Protein AF-A0A157Q2H1-F1 (afdb_monomer_lite)

Foldseek 3Di:
DPPAWFADPVQQKIWGWDQDPVRDTDIAIEHNVLLCQLPVFDDDGVRSVVSCVVCVVQLRVLLVVCVVVVHGSYHYNVSRHPPPDPDPPPPPPPDDDDDDDDDD

Sequence (104 aa):
MDKHVHYDSRQDLVVFSLAGETSEWVEAAVTGQALARAYGCEAGEAARLKAFADHEQQIRNRAEQLLDEGLEPLVKEEDLAPRNLPGAKKEVLRGIGEDDAGAI

Radius of gyration: 20.24 Å; chains: 1; bounding box: 25×72×39 Å

InterPro domains:
  IPR009962 Protein of unknown function DUF1488 [PF07369] (5-70)
  IPR036692 Shew3726-like superfamily [SSF160272] (3-70)

Structure (mmCIF, N/CA/C/O backbone):
data_AF-A0A157Q2H1-F1
#
_entry.id   AF-A0A157Q2H1-F1
#
loop_
_atom_site.group_PDB
_atom_site.id
_atom_site.type_symbol
_atom_site.label_atom_id
_atom_site.label_alt_id
_atom_site.label_comp_id
_atom_site.label_asym_id
_atom_site.label_entity_id
_atom_site.label_seq_id
_atom_site.pdbx_PDB_ins_code
_atom_site.Cartn_x
_atom_site.Cartn_y
_atom_site.Cartn_z
_atom_site.occupancy
_atom_site.B_iso_or_equiv
_atom_site.auth_seq_id
_atom_site.auth_comp_id
_atom_site.auth_asym_id
_atom_site.auth_atom_id
_atom_site.pdbx_PDB_model_num
ATOM 1 N N . MET A 1 1 ? 12.333 -11.334 7.266 1.00 46.88 1 MET A N 1
ATOM 2 C CA . MET A 1 1 ? 11.169 -11.183 6.375 1.00 46.88 1 MET A CA 1
ATOM 3 C C . MET A 1 1 ? 9.957 -11.105 7.273 1.00 46.88 1 MET A C 1
ATOM 5 O O . MET A 1 1 ? 9.643 -12.094 7.929 1.00 46.88 1 MET A O 1
ATOM 9 N N . ASP A 1 2 ? 9.392 -9.907 7.395 1.00 52.22 2 ASP A N 1
ATOM 10 C CA . ASP A 1 2 ? 8.129 -9.668 8.090 1.00 52.22 2 ASP A CA 1
ATOM 11 C C . ASP A 1 2 ? 7.068 -10.605 7.512 1.00 52.22 2 ASP A C 1
ATOM 13 O O . ASP A 1 2 ? 6.869 -10.647 6.301 1.00 52.22 2 ASP A O 1
ATOM 17 N N . LYS A 1 3 ? 6.409 -11.397 8.360 1.00 61.25 3 LYS A N 1
ATOM 18 C CA . LYS A 1 3 ? 5.421 -12.409 7.934 1.00 61.25 3 LYS A CA 1
ATOM 19 C C . LYS A 1 3 ? 4.088 -11.800 7.473 1.00 61.25 3 LYS A C 1
ATOM 21 O O . LYS A 1 3 ? 3.106 -12.517 7.330 1.00 61.25 3 LYS A O 1
ATOM 26 N N . HIS A 1 4 ? 4.066 -10.489 7.268 1.00 79.56 4 HIS A N 1
ATOM 27 C CA . HIS A 1 4 ? 2.865 -9.675 7.158 1.00 79.56 4 HIS A CA 1
ATOM 28 C C . HIS A 1 4 ? 2.840 -8.823 5.894 1.00 79.56 4 HIS A C 1
ATOM 30 O O . HIS A 1 4 ? 1.978 -7.967 5.799 1.00 79.56 4 HIS A O 1
ATOM 36 N N . VAL A 1 5 ? 3.767 -9.025 4.948 1.00 89.75 5 VAL A N 1
ATOM 37 C CA . VAL A 1 5 ? 3.778 -8.331 3.651 1.00 89.75 5 VAL A CA 1
ATOM 38 C C . VAL A 1 5 ? 3.902 -9.360 2.534 1.00 89.75 5 VAL A C 1
ATOM 40 O O . VAL A 1 5 ? 4.819 -10.182 2.552 1.00 89.75 5 VAL A O 1
ATOM 43 N N . HIS A 1 6 ? 2.997 -9.322 1.561 1.00 91.88 6 HIS A N 1
ATOM 44 C CA . HIS A 1 6 ? 3.052 -10.179 0.380 1.00 91.88 6 HIS A CA 1
ATOM 45 C C . HIS A 1 6 ? 2.530 -9.455 -0.861 1.00 91.88 6 HIS A C 1
ATOM 47 O O . HIS A 1 6 ? 1.825 -8.456 -0.768 1.00 91.88 6 HIS A O 1
ATOM 53 N N . TYR A 1 7 ? 2.895 -9.956 -2.037 1.00 91.50 7 TYR A N 1
ATOM 54 C CA . TYR A 1 7 ? 2.417 -9.427 -3.307 1.00 91.50 7 TYR A CA 1
ATOM 55 C C . TYR A 1 7 ? 1.327 -10.340 -3.878 1.00 91.50 7 TYR A C 1
ATOM 57 O O . TYR A 1 7 ? 1.547 -11.534 -4.086 1.00 91.50 7 TYR A O 1
ATOM 65 N N . ASP A 1 8 ? 0.151 -9.779 -4.143 1.00 92.62 8 ASP A N 1
ATOM 66 C CA . ASP A 1 8 ? -0.911 -10.431 -4.896 1.00 92.62 8 ASP A CA 1
ATOM 67 C C . ASP A 1 8 ? -0.728 -10.131 -6.389 1.00 92.62 8 ASP A C 1
ATOM 69 O O . ASP A 1 8 ? -1.038 -9.052 -6.896 1.00 92.62 8 ASP A O 1
ATOM 73 N N . SER A 1 9 ? -0.209 -11.121 -7.113 1.00 89.75 9 SER A N 1
ATOM 74 C CA . SER A 1 9 ? 0.046 -11.017 -8.554 1.00 89.75 9 SER A CA 1
ATOM 75 C C . SER A 1 9 ? -1.215 -11.009 -9.417 1.00 89.75 9 SER A C 1
ATOM 77 O O . SER A 1 9 ? -1.135 -10.655 -10.592 1.00 89.75 9 SER A O 1
ATOM 79 N N . ARG A 1 10 ? -2.374 -11.395 -8.868 1.00 90.69 10 ARG A N 1
ATOM 80 C CA . ARG A 1 10 ? -3.646 -11.409 -9.606 1.00 90.69 10 ARG A CA 1
ATOM 81 C C . ARG A 1 10 ? -4.217 -10.003 -9.736 1.00 90.69 10 ARG A C 1
ATOM 83 O O . ARG A 1 10 ? -4.841 -9.700 -10.749 1.00 90.69 10 ARG A O 1
ATOM 90 N N . GLN A 1 11 ? -4.001 -9.178 -8.719 1.00 89.62 11 GLN A N 1
ATOM 91 C CA . GLN A 1 11 ? -4.517 -7.818 -8.618 1.00 89.62 11 GLN A CA 1
ATOM 92 C C . GLN A 1 11 ? -3.420 -6.747 -8.737 1.00 89.62 11 GLN A C 1
ATOM 94 O O . GLN A 1 11 ? -3.749 -5.566 -8.749 1.00 89.62 11 GLN A O 1
ATOM 99 N N . ASP A 1 12 ? -2.141 -7.140 -8.848 1.00 90.88 12 ASP A N 1
ATOM 100 C CA . ASP A 1 12 ? -0.978 -6.236 -8.771 1.00 90.88 12 ASP A CA 1
ATOM 101 C C . ASP A 1 12 ? -1.048 -5.398 -7.486 1.00 90.88 12 ASP A C 1
ATOM 103 O O . ASP A 1 12 ? -1.047 -4.173 -7.533 1.00 90.88 12 ASP A O 1
ATOM 107 N N . LEU A 1 13 ? -1.158 -6.053 -6.325 1.00 93.62 13 LEU A N 1
ATOM 108 C CA . LEU A 1 13 ? -1.231 -5.395 -5.014 1.00 93.62 13 LEU A CA 1
ATOM 109 C C . LEU A 1 13 ? -0.086 -5.848 -4.113 1.00 93.62 13 LEU A C 1
ATOM 111 O O . LEU A 1 13 ? 0.236 -7.029 -4.065 1.00 93.62 13 LEU A O 1
ATOM 115 N N . VAL A 1 14 ? 0.489 -4.933 -3.338 1.00 93.38 14 VAL A N 1
ATOM 116 C CA . VAL A 1 14 ? 1.284 -5.299 -2.160 1.00 93.38 14 VAL A CA 1
ATOM 117 C C . VAL A 1 14 ? 0.372 -5.191 -0.947 1.00 93.38 14 VAL A C 1
ATOM 119 O O . VAL A 1 14 ? -0.053 -4.094 -0.592 1.00 93.38 14 VAL A O 1
ATOM 122 N N . VAL A 1 15 ? 0.060 -6.330 -0.341 1.00 93.69 15 VAL A N 1
ATOM 123 C CA . VAL A 1 15 ? -0.790 -6.454 0.845 1.00 93.69 15 VAL A CA 1
ATOM 124 C C . VAL A 1 15 ? 0.099 -6.485 2.079 1.00 93.69 15 VAL A C 1
ATOM 126 O O . VAL A 1 15 ? 1.094 -7.215 2.108 1.00 93.69 15 VAL A O 1
ATOM 129 N N . PHE A 1 16 ? -0.247 -5.700 3.095 1.00 92.31 16 PHE A N 1
ATOM 130 C CA . PHE A 1 16 ? 0.494 -5.602 4.343 1.00 92.31 16 PHE A CA 1
ATOM 131 C C . PHE A 1 16 ? -0.426 -5.472 5.562 1.00 92.31 16 PHE A C 1
ATOM 133 O O . PHE A 1 16 ? -1.534 -4.960 5.456 1.00 92.31 16 PHE A O 1
ATOM 140 N N . SER A 1 17 ? 0.024 -5.921 6.734 1.00 89.56 17 SER A N 1
ATOM 141 C CA . SER A 1 17 ? -0.747 -5.769 7.977 1.00 89.56 17 SER A CA 1
ATOM 142 C C . SER A 1 17 ? -0.405 -4.476 8.723 1.00 89.56 17 SER A C 1
ATOM 144 O O . SER A 1 17 ? 0.766 -4.123 8.884 1.00 89.56 17 SER A O 1
ATOM 146 N N . LEU A 1 18 ? -1.438 -3.819 9.242 1.00 86.56 18 LEU A N 1
ATOM 147 C CA . LEU A 1 18 ? -1.370 -2.696 10.173 1.00 86.56 18 LEU A CA 1
ATOM 148 C C . LEU A 1 18 ? -1.844 -3.133 11.560 1.00 86.56 18 LEU A C 1
ATOM 150 O O . LEU A 1 18 ? -2.698 -4.014 11.684 1.00 86.56 18 LEU A O 1
ATOM 154 N N . ALA A 1 19 ? -1.289 -2.519 12.604 1.00 79.38 19 ALA A N 1
ATOM 155 C CA . ALA A 1 19 ? -1.781 -2.710 13.961 1.00 79.38 19 ALA A CA 1
ATOM 156 C C . ALA A 1 19 ? -3.035 -1.847 14.156 1.00 79.38 19 ALA A C 1
ATOM 158 O O . ALA A 1 19 ? -2.952 -0.624 14.111 1.00 79.38 19 ALA A O 1
ATOM 159 N N . GLY A 1 20 ? -4.189 -2.481 14.343 1.00 69.25 20 GLY A N 1
ATOM 160 C CA . GLY A 1 20 ? -5.434 -1.802 14.680 1.00 69.25 20 GLY A CA 1
ATOM 161 C C . GLY A 1 20 ? -5.477 -1.363 16.145 1.00 69.25 20 GLY A C 1
ATOM 162 O O . GLY A 1 20 ? -4.770 -1.893 17.007 1.00 69.25 20 GLY A O 1
ATOM 163 N N . GLU A 1 21 ? -6.360 -0.409 16.435 1.00 68.69 21 GLU A N 1
ATOM 164 C CA . GLU A 1 21 ? -6.513 0.234 17.749 1.00 68.69 21 GLU A CA 1
ATOM 165 C C . GLU A 1 21 ? -6.904 -0.756 18.872 1.00 68.69 21 GLU A C 1
ATOM 167 O O . GLU A 1 21 ? -6.564 -0.582 20.041 1.00 68.69 21 GLU A O 1
ATOM 172 N N . THR A 1 22 ? -7.566 -1.854 18.505 1.00 68.94 22 THR A N 1
ATOM 173 C CA . THR A 1 22 ? -8.122 -2.899 19.383 1.00 68.94 22 THR A CA 1
ATOM 174 C C . THR A 1 22 ? -7.260 -4.167 19.454 1.00 68.94 22 THR A C 1
ATOM 176 O O . THR A 1 22 ? -7.731 -5.206 19.913 1.00 68.94 22 THR A O 1
ATOM 179 N N . SER A 1 23 ? -5.984 -4.109 19.043 1.00 68.81 23 SER A N 1
ATOM 180 C CA . SER A 1 23 ? -5.092 -5.283 18.895 1.00 68.81 23 SER A CA 1
ATOM 181 C C . SER A 1 23 ? -5.485 -6.259 17.775 1.00 68.81 23 SER A C 1
ATOM 183 O O . SER A 1 23 ? -4.902 -7.342 17.671 1.00 68.81 23 SER A O 1
ATOM 185 N N . GLU A 1 24 ? -6.444 -5.891 16.923 1.00 79.38 24 GLU A N 1
ATOM 186 C CA . GLU A 1 24 ? -6.713 -6.592 15.669 1.00 79.38 24 GLU A CA 1
ATOM 187 C C . GLU A 1 24 ? -5.710 -6.172 14.588 1.00 79.38 24 GLU A C 1
ATOM 189 O O . GLU A 1 24 ? -5.261 -5.029 14.546 1.00 79.38 24 GLU A O 1
ATOM 194 N N . TRP A 1 25 ? -5.320 -7.108 13.725 1.00 83.50 25 TRP A N 1
ATOM 195 C CA . TRP A 1 25 ? -4.484 -6.795 12.569 1.00 83.50 25 TRP A CA 1
ATOM 196 C C . TRP A 1 25 ? -5.391 -6.455 11.399 1.00 83.50 25 TRP A C 1
ATOM 198 O O . TRP A 1 25 ? -6.222 -7.276 11.012 1.00 83.50 25 TRP A O 1
ATOM 208 N N . VAL A 1 26 ? -5.212 -5.266 10.836 1.00 87.06 26 VAL A N 1
ATOM 209 C CA . VAL A 1 26 ? -5.981 -4.816 9.677 1.00 87.06 26 VAL A CA 1
ATOM 210 C C . VAL A 1 26 ? -5.151 -5.043 8.423 1.00 87.06 26 VAL A C 1
ATOM 212 O O . VAL A 1 26 ? -3.985 -4.652 8.362 1.00 87.06 26 VAL A O 1
ATOM 215 N N . GLU A 1 27 ? -5.733 -5.703 7.426 1.00 90.25 27 GLU A N 1
ATOM 216 C CA . GLU A 1 27 ? -5.095 -5.864 6.123 1.00 90.25 27 GLU A CA 1
ATOM 217 C C . GLU A 1 27 ? -5.256 -4.580 5.309 1.00 90.25 27 GLU A C 1
ATOM 219 O O . GLU A 1 27 ? -6.365 -4.124 5.042 1.00 90.25 27 GLU A O 1
ATOM 224 N N . ALA A 1 28 ? -4.125 -4.006 4.922 1.00 92.75 28 ALA A N 1
ATOM 225 C CA . ALA A 1 28 ? -4.010 -2.861 4.041 1.00 92.75 28 ALA A CA 1
ATOM 226 C C . ALA A 1 28 ? -3.346 -3.285 2.734 1.00 92.75 28 ALA A C 1
ATOM 228 O O . ALA A 1 28 ? -2.648 -4.300 2.667 1.00 92.75 28 ALA A O 1
ATOM 229 N N . ALA A 1 29 ? -3.537 -2.503 1.679 1.00 94.19 29 ALA A N 1
ATOM 230 C CA . ALA A 1 29 ? -2.885 -2.775 0.412 1.00 94.19 29 ALA A CA 1
ATOM 231 C C . ALA A 1 29 ? -2.460 -1.496 -0.299 1.00 94.19 29 ALA A C 1
ATOM 233 O O . ALA A 1 29 ? -3.044 -0.430 -0.127 1.00 94.19 29 ALA A O 1
ATOM 234 N N . VAL A 1 30 ? -1.443 -1.615 -1.143 1.00 93.81 30 VAL A N 1
ATOM 235 C CA . VAL A 1 30 ? -1.060 -0.585 -2.105 1.00 93.81 30 VAL A CA 1
ATOM 236 C C . VAL A 1 30 ? -1.031 -1.188 -3.498 1.00 93.81 30 VAL A C 1
ATOM 238 O O . VAL A 1 30 ? -0.521 -2.292 -3.703 1.00 93.81 30 VAL A O 1
ATOM 241 N N . THR A 1 31 ? -1.573 -0.465 -4.473 1.00 92.06 31 THR A N 1
ATOM 242 C CA . THR A 1 31 ? -1.537 -0.935 -5.862 1.00 92.06 31 THR A CA 1
ATOM 243 C C . THR A 1 31 ? -0.127 -0.833 -6.440 1.00 92.06 31 THR A C 1
ATOM 245 O O . THR A 1 31 ? 0.589 0.153 -6.246 1.00 92.06 31 THR A O 1
ATOM 248 N N . GLY A 1 32 ? 0.277 -1.837 -7.207 1.00 89.69 32 GLY A N 1
ATOM 249 C CA . GLY A 1 32 ? 1.529 -1.838 -7.943 1.00 89.69 32 GLY A CA 1
ATOM 250 C C . GLY A 1 32 ? 1.572 -0.697 -8.954 1.00 89.69 32 GLY A C 1
ATOM 251 O O . GLY A 1 32 ? 2.610 -0.055 -9.089 1.00 89.69 32 GLY A O 1
ATOM 252 N N . GLN A 1 33 ? 0.443 -0.346 -9.579 1.00 88.75 33 GLN A N 1
ATOM 253 C CA . GLN A 1 33 ? 0.332 0.867 -10.393 1.00 88.75 33 GLN A CA 1
ATOM 254 C C . GLN A 1 33 ? 0.680 2.138 -9.601 1.00 88.75 33 GLN A C 1
ATOM 256 O O . GLN A 1 33 ? 1.449 2.956 -10.106 1.00 88.75 33 GLN A O 1
ATOM 261 N N . ALA A 1 34 ? 0.169 2.300 -8.375 1.00 89.94 34 ALA A N 1
ATOM 262 C CA . ALA A 1 34 ? 0.500 3.448 -7.532 1.00 89.94 34 ALA A CA 1
ATOM 263 C C . ALA A 1 34 ? 1.998 3.502 -7.219 1.00 89.94 34 ALA A C 1
ATOM 265 O O . ALA A 1 34 ? 2.611 4.555 -7.374 1.00 89.94 34 ALA A O 1
ATOM 266 N N . LEU A 1 35 ? 2.613 2.361 -6.885 1.00 89.94 35 LEU A N 1
ATOM 267 C CA . LEU A 1 35 ? 4.063 2.272 -6.680 1.00 89.94 35 LEU A CA 1
ATOM 268 C C . LEU A 1 35 ? 4.845 2.631 -7.955 1.00 89.94 35 LEU A C 1
ATOM 270 O O . LEU A 1 35 ? 5.817 3.383 -7.894 1.00 89.94 35 LEU A O 1
ATOM 274 N N . ALA A 1 36 ? 4.405 2.140 -9.119 1.00 90.00 36 ALA A N 1
ATOM 275 C CA . ALA A 1 36 ? 5.028 2.430 -10.412 1.00 90.00 36 ALA A CA 1
ATOM 276 C C . ALA A 1 36 ? 5.033 3.928 -10.715 1.00 90.00 36 ALA A C 1
ATOM 278 O O . ALA A 1 36 ? 5.999 4.470 -11.240 1.00 90.00 36 ALA A O 1
ATOM 279 N N . ARG A 1 37 ? 3.913 4.586 -10.424 1.00 86.94 37 ARG A N 1
ATOM 280 C CA . ARG A 1 37 ? 3.645 5.967 -10.816 1.00 86.94 37 ARG A CA 1
ATOM 281 C C . ARG A 1 37 ? 4.231 6.966 -9.834 1.00 86.94 37 ARG A C 1
ATOM 283 O O . ARG A 1 37 ? 4.810 7.955 -10.273 1.00 86.94 37 ARG A O 1
ATOM 290 N N . ALA A 1 38 ? 4.136 6.683 -8.538 1.00 86.25 38 ALA A N 1
ATOM 291 C CA . ALA A 1 38 ? 4.709 7.521 -7.494 1.00 86.25 38 ALA A CA 1
ATOM 292 C C . ALA A 1 38 ? 6.240 7.416 -7.439 1.00 86.25 38 ALA A C 1
ATOM 294 O O . ALA A 1 38 ? 6.915 8.429 -7.268 1.00 86.25 38 ALA A O 1
ATOM 295 N N . TYR A 1 39 ? 6.789 6.208 -7.621 1.00 85.12 39 TYR A N 1
ATOM 296 C CA . TYR A 1 39 ? 8.210 5.929 -7.370 1.00 85.12 39 TYR A CA 1
ATOM 297 C C . TYR A 1 39 ? 8.990 5.450 -8.600 1.00 85.12 39 TYR A C 1
ATOM 299 O O . TYR A 1 39 ? 10.184 5.176 -8.505 1.00 85.12 39 TYR A O 1
ATOM 307 N N . GLY A 1 40 ? 8.348 5.345 -9.766 1.00 83.62 40 GLY A N 1
ATOM 308 C CA . GLY A 1 40 ? 9.021 4.958 -11.009 1.00 83.62 40 GLY A CA 1
ATOM 309 C C . GLY A 1 40 ? 9.499 3.504 -11.037 1.00 83.62 40 GLY A C 1
ATOM 310 O O . GLY A 1 40 ? 10.456 3.205 -11.748 1.00 83.62 40 GLY A O 1
ATOM 311 N N . CYS A 1 41 ? 8.894 2.601 -10.254 1.00 83.31 41 CYS A N 1
ATOM 312 C CA . CYS A 1 41 ? 9.352 1.214 -10.187 1.00 83.31 41 CYS A CA 1
ATOM 313 C C . CYS A 1 41 ? 8.833 0.352 -11.350 1.00 83.31 41 CYS A C 1
ATOM 315 O O . CYS A 1 41 ? 7.701 0.505 -11.825 1.00 83.31 41 CYS A O 1
ATOM 317 N N . GLU A 1 42 ? 9.677 -0.583 -11.793 1.00 85.00 42 GLU A N 1
ATOM 318 C CA . GLU A 1 42 ? 9.351 -1.539 -12.853 1.00 85.00 42 GLU A CA 1
ATOM 319 C C . GLU A 1 42 ? 8.214 -2.488 -12.444 1.00 85.00 42 GLU A C 1
ATOM 321 O O . GLU A 1 42 ? 7.863 -2.625 -11.267 1.00 85.00 42 GLU A O 1
ATOM 326 N N . ALA A 1 43 ? 7.609 -3.141 -13.436 1.00 82.88 43 ALA A N 1
ATOM 327 C CA . ALA A 1 43 ? 6.582 -4.142 -13.191 1.00 82.88 43 ALA A CA 1
ATOM 328 C C . ALA A 1 43 ? 7.182 -5.414 -12.570 1.00 82.88 43 ALA A C 1
ATOM 330 O O . ALA A 1 43 ? 8.294 -5.823 -12.904 1.00 82.88 43 ALA A O 1
ATOM 331 N N . GLY A 1 44 ? 6.399 -6.076 -11.717 1.00 86.69 44 GLY A N 1
ATOM 332 C CA . GLY A 1 44 ? 6.735 -7.383 -11.156 1.00 86.69 44 GLY A CA 1
ATOM 333 C C . GLY A 1 44 ? 7.002 -7.369 -9.655 1.00 86.69 44 GLY A C 1
ATOM 334 O O . GLY A 1 44 ? 7.435 -6.373 -9.077 1.00 86.69 44 GLY A O 1
ATOM 335 N N . GLU A 1 45 ? 6.757 -8.524 -9.037 1.00 90.88 45 GLU A N 1
ATOM 336 C CA . GLU A 1 45 ? 6.765 -8.733 -7.585 1.00 90.88 45 GLU A CA 1
ATOM 337 C C . GLU A 1 45 ? 7.993 -8.132 -6.892 1.00 90.88 45 GLU A C 1
ATOM 339 O O . GLU A 1 45 ? 7.851 -7.322 -5.981 1.00 90.88 45 GLU A O 1
ATOM 344 N N . ALA A 1 46 ? 9.201 -8.475 -7.347 1.00 90.88 46 ALA A N 1
ATOM 345 C CA . ALA A 1 46 ? 10.434 -8.018 -6.710 1.00 90.88 46 ALA A CA 1
ATOM 346 C C . ALA A 1 46 ? 10.577 -6.487 -6.735 1.00 90.88 46 ALA A C 1
ATOM 348 O O . ALA A 1 46 ? 10.990 -5.890 -5.742 1.00 90.88 46 ALA A O 1
ATOM 349 N N . ALA A 1 47 ? 10.205 -5.843 -7.845 1.00 90.81 47 ALA A N 1
ATOM 350 C CA . ALA A 1 47 ? 10.256 -4.391 -7.974 1.00 90.81 47 ALA A CA 1
ATOM 351 C C . ALA A 1 47 ? 9.178 -3.711 -7.114 1.00 90.81 47 ALA A C 1
ATOM 353 O O . ALA A 1 47 ? 9.476 -2.718 -6.446 1.00 90.81 47 ALA A O 1
ATOM 354 N N . ARG A 1 48 ? 7.959 -4.271 -7.060 1.00 90.50 48 ARG A N 1
ATOM 355 C CA . ARG A 1 48 ? 6.869 -3.778 -6.198 1.00 90.50 48 ARG A CA 1
ATOM 356 C C . ARG A 1 48 ? 7.208 -3.908 -4.718 1.00 90.50 48 ARG A C 1
ATOM 358 O O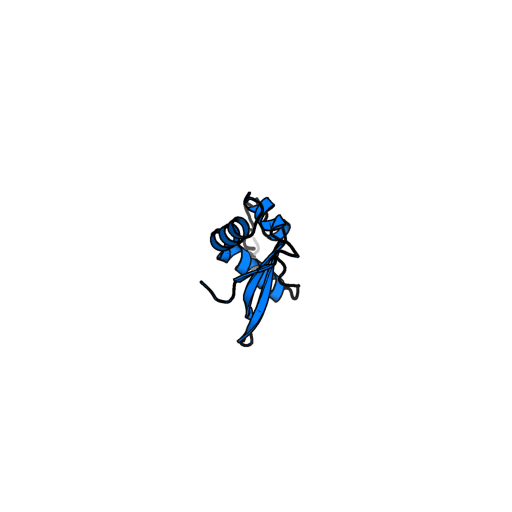 . ARG A 1 48 ? 7.120 -2.925 -3.992 1.00 90.50 48 ARG A O 1
ATOM 365 N N . LEU A 1 49 ? 7.652 -5.086 -4.280 1.00 92.00 49 LEU A N 1
ATOM 366 C CA . LEU A 1 49 ? 8.048 -5.333 -2.893 1.00 92.00 49 LEU A CA 1
ATOM 367 C C . LEU A 1 49 ? 9.248 -4.476 -2.491 1.00 92.00 49 LEU A C 1
ATOM 369 O O . LEU A 1 49 ? 9.273 -3.953 -1.380 1.00 92.00 49 LEU A O 1
ATOM 373 N N . LYS A 1 50 ? 10.219 -4.274 -3.393 1.00 91.81 50 LYS A N 1
ATOM 374 C CA . LYS A 1 50 ? 11.328 -3.354 -3.131 1.00 91.81 50 LYS A CA 1
ATOM 375 C C . LYS A 1 50 ? 10.828 -1.916 -2.978 1.00 91.81 50 LYS A C 1
ATOM 377 O O . LYS A 1 50 ? 11.238 -1.257 -2.033 1.00 91.81 50 LYS A O 1
ATOM 382 N N . ALA A 1 51 ? 9.973 -1.432 -3.880 1.00 91.12 51 ALA A N 1
ATOM 383 C CA . ALA A 1 51 ? 9.424 -0.076 -3.800 1.00 91.12 51 ALA A CA 1
ATOM 384 C C . ALA A 1 51 ? 8.596 0.127 -2.524 1.00 91.12 51 ALA A C 1
ATOM 386 O O . ALA A 1 51 ? 8.732 1.151 -1.864 1.00 91.12 51 ALA A O 1
ATOM 387 N N . PHE A 1 52 ? 7.802 -0.876 -2.140 1.00 91.12 52 PHE A N 1
ATOM 388 C CA . PHE A 1 52 ? 7.108 -0.880 -0.859 1.00 91.12 52 PHE A CA 1
ATOM 389 C C . PHE A 1 52 ? 8.094 -0.788 0.308 1.00 91.12 52 PHE A C 1
ATOM 391 O O . PHE A 1 52 ? 7.930 0.078 1.151 1.00 91.12 52 PHE A O 1
ATOM 398 N N . ALA A 1 53 ? 9.137 -1.621 0.346 1.00 91.12 53 ALA A N 1
ATOM 399 C CA . ALA A 1 53 ? 10.119 -1.607 1.431 1.00 91.12 53 ALA A CA 1
ATOM 400 C C . ALA A 1 53 ? 10.901 -0.281 1.525 1.00 91.12 53 ALA A C 1
ATOM 402 O O . ALA A 1 53 ? 11.203 0.175 2.623 1.00 91.12 53 ALA A O 1
ATOM 403 N N . ASP A 1 54 ? 11.208 0.351 0.388 1.00 91.25 54 ASP A N 1
ATOM 404 C CA . ASP A 1 54 ? 11.900 1.649 0.321 1.00 91.25 54 ASP A CA 1
ATOM 405 C C . ASP A 1 54 ? 11.039 2.791 0.898 1.00 91.25 54 ASP A C 1
ATOM 407 O O . ASP A 1 54 ? 11.548 3.725 1.517 1.00 91.25 54 ASP A O 1
ATOM 411 N N . HIS A 1 55 ? 9.715 2.684 0.745 1.00 90.31 55 HIS A N 1
ATOM 412 C CA . HIS A 1 55 ? 8.740 3.711 1.125 1.00 90.31 55 HIS A CA 1
ATOM 413 C C . HIS A 1 55 ? 7.736 3.241 2.187 1.00 90.31 55 HIS A C 1
ATOM 415 O O . HIS A 1 55 ? 6.672 3.842 2.352 1.00 90.31 55 HIS A O 1
ATOM 421 N N . GLU A 1 56 ? 8.084 2.196 2.939 1.00 89.62 56 GLU A N 1
ATOM 422 C CA . GLU A 1 56 ? 7.158 1.457 3.801 1.00 89.62 56 GLU A CA 1
ATOM 423 C C . GLU A 1 56 ? 6.451 2.380 4.792 1.00 89.62 56 GLU A C 1
ATOM 425 O O . GLU A 1 56 ? 5.230 2.349 4.914 1.00 89.62 56 GLU A O 1
ATOM 430 N N . GLN A 1 57 ? 7.210 3.247 5.463 1.00 87.62 57 GLN A N 1
ATOM 431 C CA . GLN A 1 57 ? 6.663 4.156 6.464 1.00 87.62 57 GLN A CA 1
ATOM 432 C C . GLN A 1 57 ? 5.639 5.133 5.868 1.00 87.62 57 GLN A C 1
ATOM 434 O O . GLN A 1 57 ? 4.632 5.419 6.505 1.00 87.62 57 GLN A O 1
ATOM 439 N N . GLN A 1 58 ? 5.862 5.636 4.650 1.00 89.12 58 GLN A N 1
ATOM 440 C CA . GLN A 1 58 ? 4.923 6.560 4.002 1.00 89.12 58 GLN A CA 1
ATOM 441 C C . GLN A 1 58 ? 3.625 5.847 3.625 1.00 89.12 58 GLN A C 1
ATOM 443 O O . GLN A 1 58 ? 2.539 6.368 3.870 1.00 89.12 58 GLN A O 1
ATOM 448 N N . ILE A 1 59 ? 3.749 4.641 3.069 1.00 90.81 59 ILE A N 1
ATOM 449 C CA . ILE A 1 59 ? 2.613 3.824 2.640 1.00 90.81 59 ILE A CA 1
ATOM 450 C C . ILE A 1 59 ? 1.789 3.380 3.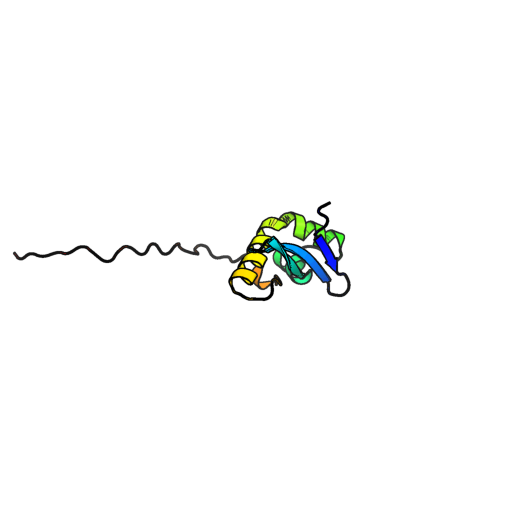856 1.00 90.81 59 ILE A C 1
ATOM 452 O O . ILE A 1 59 ? 0.567 3.515 3.837 1.00 90.81 59 ILE A O 1
ATOM 456 N N . ARG A 1 60 ? 2.444 2.916 4.931 1.00 90.81 60 ARG A N 1
ATOM 45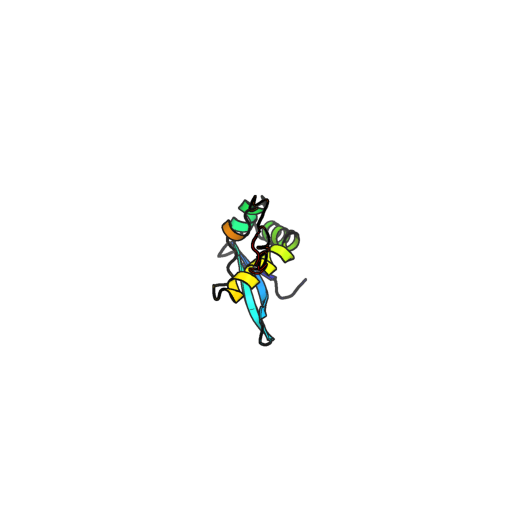7 C CA . ARG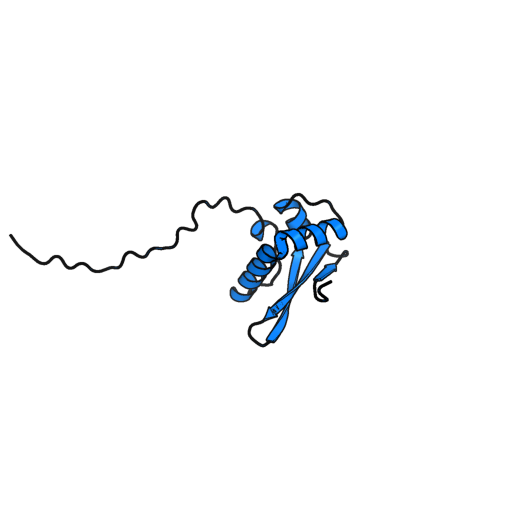 A 1 60 ? 1.778 2.522 6.183 1.00 90.81 60 ARG A CA 1
ATOM 458 C C . ARG A 1 60 ? 1.060 3.698 6.835 1.00 90.81 60 ARG A C 1
ATOM 460 O O . ARG A 1 60 ? -0.145 3.604 7.024 1.00 90.81 60 ARG A O 1
ATOM 467 N N . ASN A 1 61 ? 1.740 4.833 7.027 1.00 90.12 61 ASN A N 1
ATOM 468 C CA . ASN A 1 61 ? 1.122 6.036 7.596 1.00 90.12 61 ASN A CA 1
ATOM 469 C C . ASN A 1 61 ? -0.121 6.470 6.809 1.00 90.12 61 ASN A C 1
ATOM 471 O O . ASN A 1 61 ? -1.102 6.928 7.390 1.00 90.12 61 ASN A O 1
ATOM 475 N N . ARG A 1 62 ? -0.081 6.366 5.475 1.00 90.00 62 ARG A N 1
ATOM 476 C CA . ARG A 1 62 ? -1.216 6.756 4.641 1.00 90.00 62 ARG A CA 1
ATOM 477 C C . ARG A 1 62 ? -2.366 5.755 4.725 1.00 90.00 62 ARG A C 1
ATOM 479 O O . ARG A 1 62 ? -3.513 6.177 4.793 1.00 90.00 62 ARG A O 1
ATOM 486 N N . ALA A 1 63 ? -2.074 4.460 4.767 1.00 90.88 63 ALA A N 1
ATOM 487 C CA . ALA A 1 63 ? -3.085 3.436 5.000 1.00 90.88 63 ALA A CA 1
ATOM 488 C C . ALA A 1 63 ? -3.722 3.550 6.398 1.00 90.88 63 ALA A C 1
ATOM 490 O O . ALA A 1 63 ? -4.930 3.387 6.524 1.00 90.88 63 ALA A O 1
ATOM 491 N N . GLU A 1 64 ? -2.944 3.906 7.424 1.00 89.62 64 GLU A N 1
ATOM 492 C CA . GLU A 1 64 ? -3.454 4.200 8.770 1.00 89.62 64 GLU A CA 1
ATOM 493 C C . GLU A 1 64 ? -4.380 5.423 8.776 1.00 89.62 64 GLU A C 1
ATOM 495 O O . GLU A 1 64 ? -5.443 5.376 9.384 1.00 89.62 64 GLU A O 1
ATOM 500 N N . GLN A 1 65 ? -4.036 6.491 8.045 1.00 89.06 65 GLN A N 1
ATOM 501 C CA . GLN A 1 65 ? -4.932 7.646 7.887 1.00 89.06 65 GLN A CA 1
ATOM 502 C C . GLN A 1 65 ? -6.261 7.259 7.239 1.00 89.06 65 GLN A C 1
ATOM 504 O O . GLN A 1 65 ? -7.306 7.680 7.714 1.00 89.06 65 GLN A O 1
ATOM 509 N N . LEU A 1 66 ? -6.233 6.431 6.190 1.00 89.62 66 LEU A N 1
ATOM 510 C CA . LEU A 1 66 ? -7.462 5.953 5.556 1.00 89.62 66 LEU A CA 1
ATOM 511 C C . LEU A 1 66 ? -8.345 5.187 6.554 1.00 89.62 66 LEU A C 1
ATOM 513 O O . LEU A 1 66 ? -9.556 5.385 6.548 1.00 89.62 66 LEU A O 1
ATOM 517 N N . LEU A 1 67 ? -7.754 4.378 7.441 1.00 87.88 67 LEU A N 1
ATOM 518 C CA . LEU A 1 67 ? -8.500 3.690 8.503 1.00 87.88 67 LEU A CA 1
ATOM 519 C C . LEU A 1 67 ? -9.118 4.657 9.513 1.00 87.88 67 LEU A C 1
ATOM 521 O O . LEU A 1 67 ? -10.284 4.489 9.864 1.00 87.88 67 LEU A O 1
ATOM 525 N N . ASP A 1 68 ? -8.365 5.667 9.949 1.00 86.81 68 ASP A N 1
ATOM 526 C CA . ASP A 1 68 ? -8.845 6.705 10.873 1.00 86.81 68 ASP A CA 1
ATOM 527 C C . ASP A 1 68 ? -10.003 7.518 10.258 1.00 86.81 68 ASP A C 1
ATOM 529 O O . ASP A 1 68 ? -10.984 7.845 10.925 1.00 86.81 68 ASP A O 1
ATOM 533 N N . GLU A 1 69 ? -9.952 7.746 8.941 1.00 87.94 69 GLU A N 1
ATOM 534 C CA . GLU A 1 69 ? -11.018 8.373 8.148 1.00 87.94 69 GLU A CA 1
ATOM 535 C C . GLU A 1 69 ? -12.236 7.442 7.920 1.00 87.94 69 GLU A C 1
ATOM 537 O O . GLU A 1 69 ? -13.240 7.864 7.337 1.00 87.94 69 GLU A O 1
ATOM 542 N N . GLY A 1 70 ? -12.180 6.182 8.372 1.00 85.12 70 GLY A N 1
ATOM 543 C CA . GLY A 1 70 ? -13.226 5.174 8.172 1.00 85.12 70 GLY A CA 1
ATOM 544 C C . GLY A 1 70 ? -13.321 4.654 6.733 1.00 85.12 70 GLY A C 1
ATOM 545 O O . GLY A 1 70 ? -14.367 4.145 6.323 1.00 85.12 70 GLY A O 1
ATOM 546 N N . LEU A 1 71 ? -12.252 4.816 5.951 1.00 88.12 71 LEU A N 1
ATOM 547 C CA . LEU A 1 71 ? -12.131 4.369 4.567 1.00 88.12 71 LEU A CA 1
ATOM 548 C C . LEU A 1 71 ? -11.405 3.021 4.479 1.00 88.12 71 LEU A C 1
ATOM 550 O O . LEU A 1 71 ? -10.738 2.564 5.405 1.00 88.12 71 LEU A O 1
ATOM 554 N N . GLU A 1 72 ? -11.526 2.378 3.319 1.00 87.94 72 GLU A N 1
ATOM 555 C CA . GLU A 1 72 ? -10.761 1.170 3.020 1.00 87.94 72 GLU A CA 1
ATOM 556 C C . GLU A 1 72 ? -9.252 1.501 2.962 1.00 87.94 72 GLU A C 1
ATOM 558 O O . GLU A 1 72 ? -8.880 2.462 2.278 1.00 87.94 72 GLU A O 1
ATOM 563 N N . PRO A 1 73 ? -8.370 0.720 3.621 1.00 89.62 73 PRO A N 1
ATOM 564 C CA . PRO A 1 73 ? -6.920 0.949 3.676 1.00 89.62 73 PRO A CA 1
ATOM 565 C C . PRO A 1 73 ? -6.206 0.557 2.371 1.00 89.62 73 PRO A C 1
ATOM 567 O O . PRO A 1 73 ? -5.216 -0.179 2.364 1.00 89.62 73 PRO A O 1
ATOM 570 N N . LEU A 1 74 ? -6.731 1.035 1.244 1.00 92.62 74 LEU A N 1
ATOM 571 C CA . LEU A 1 74 ? -6.206 0.817 -0.094 1.00 92.62 74 LEU A CA 1
ATOM 572 C C . LEU A 1 74 ? -5.527 2.092 -0.592 1.00 92.62 74 LEU A C 1
ATOM 574 O O . LEU A 1 74 ? -6.178 3.030 -1.050 1.00 92.62 74 LEU A O 1
ATOM 578 N N . VAL A 1 75 ? -4.200 2.092 -0.549 1.00 90.81 75 VAL A N 1
ATOM 579 C CA . VAL A 1 75 ? -3.365 3.214 -0.973 1.00 90.81 75 VAL A CA 1
ATOM 580 C C . VAL A 1 75 ? -3.279 3.259 -2.502 1.00 90.81 75 VAL A C 1
ATOM 582 O O . VAL A 1 75 ? -2.790 2.324 -3.156 1.00 90.81 75 VAL A O 1
ATOM 585 N N . LYS A 1 76 ? -3.749 4.365 -3.086 1.00 89.38 76 LYS A N 1
ATOM 586 C CA . LYS A 1 76 ? -3.784 4.605 -4.534 1.00 89.38 76 LYS A CA 1
ATOM 587 C C . LYS A 1 76 ? -2.682 5.573 -4.962 1.00 89.38 76 LYS A C 1
ATOM 589 O O . LYS A 1 76 ? -1.915 6.095 -4.161 1.00 89.38 76 LYS A O 1
ATOM 594 N N . GLU A 1 77 ? -2.575 5.803 -6.269 1.00 86.44 77 GLU A N 1
ATOM 595 C CA . GLU A 1 77 ? -1.579 6.722 -6.837 1.00 86.44 77 GLU A CA 1
ATOM 596 C C . GLU A 1 77 ? -1.724 8.137 -6.263 1.00 86.44 77 GLU A C 1
ATOM 598 O O . GLU A 1 77 ? -0.727 8.757 -5.909 1.00 86.44 77 GLU A O 1
ATOM 603 N N . GLU A 1 78 ? -2.958 8.624 -6.123 1.00 83.62 78 GLU A N 1
ATOM 604 C CA . GLU A 1 78 ? -3.270 9.952 -5.579 1.00 83.62 78 GLU A CA 1
ATOM 605 C C . GLU A 1 78 ? -2.790 10.149 -4.133 1.00 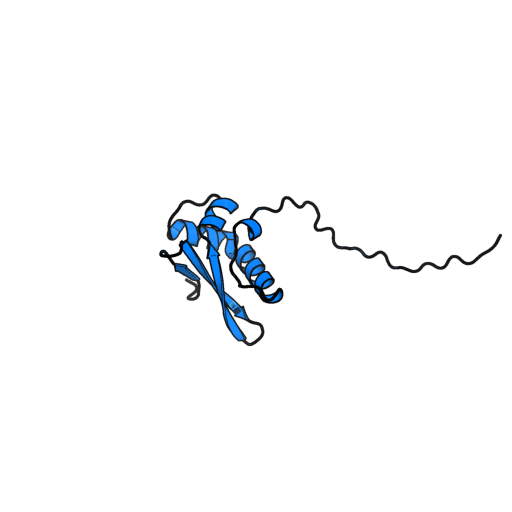83.62 78 GLU A C 1
ATOM 607 O O . GLU A 1 78 ? -2.481 11.271 -3.730 1.00 83.62 78 GLU A O 1
ATOM 612 N N . ASP A 1 79 ? -2.676 9.054 -3.382 1.00 83.69 79 ASP A N 1
ATOM 613 C CA . ASP A 1 79 ? -2.228 9.034 -1.994 1.00 83.69 79 ASP A CA 1
ATOM 614 C C . ASP A 1 79 ? -0.699 9.076 -1.863 1.00 83.69 79 ASP A C 1
ATOM 616 O O . ASP A 1 79 ? -0.175 9.569 -0.863 1.00 83.69 79 ASP A O 1
ATOM 620 N N . LEU A 1 80 ? 0.013 8.557 -2.869 1.00 79.94 80 LEU A N 1
ATOM 621 C CA . LEU A 1 80 ? 1.477 8.450 -2.899 1.00 79.94 80 LEU A CA 1
ATOM 622 C C . LEU A 1 80 ? 2.150 9.496 -3.774 1.00 79.94 80 LEU A C 1
ATOM 624 O O . LEU A 1 80 ? 3.361 9.702 -3.661 1.00 79.94 80 LEU A O 1
ATOM 628 N N . ALA A 1 81 ? 1.394 10.134 -4.668 1.00 64.69 81 ALA A N 1
ATOM 629 C CA . ALA A 1 81 ? 1.905 11.200 -5.501 1.00 64.69 81 ALA A CA 1
ATOM 630 C C . ALA A 1 81 ? 2.602 12.230 -4.601 1.00 64.69 81 ALA A C 1
ATOM 632 O O . ALA A 1 81 ? 2.039 12.614 -3.567 1.00 64.69 81 ALA A O 1
ATOM 633 N N . PRO A 1 82 ? 3.811 12.700 -4.963 1.00 54.72 82 PRO A N 1
ATOM 634 C CA . PRO A 1 82 ? 4.455 13.768 -4.232 1.00 54.72 82 PRO A CA 1
ATOM 635 C C . PRO A 1 82 ? 3.524 14.968 -4.328 1.00 54.72 82 PRO A C 1
ATOM 637 O O . PRO A 1 82 ? 3.476 15.670 -5.341 1.00 54.72 82 PRO A O 1
ATOM 640 N N . ARG A 1 83 ? 2.741 15.200 -3.273 1.00 48.19 83 ARG A N 1
ATOM 641 C CA . ARG A 1 83 ? 2.076 16.473 -3.076 1.00 48.19 83 ARG A CA 1
ATOM 642 C C . ARG A 1 83 ? 3.227 17.462 -3.005 1.00 48.19 83 ARG A C 1
ATOM 644 O O . ARG A 1 83 ? 3.858 17.620 -1.964 1.00 48.19 83 ARG A O 1
ATOM 651 N N . ASN A 1 84 ? 3.508 18.126 -4.122 1.00 40.12 84 ASN A N 1
ATOM 652 C CA . ASN A 1 84 ? 4.107 19.448 -4.138 1.00 40.12 84 ASN A CA 1
ATOM 653 C C . ASN A 1 84 ? 3.149 20.372 -3.373 1.00 40.12 84 ASN A C 1
ATOM 655 O O . ASN A 1 84 ? 2.452 21.201 -3.947 1.00 40.12 84 ASN A O 1
ATOM 659 N N . LEU A 1 85 ? 3.083 20.193 -2.058 1.00 39.41 85 LEU A N 1
ATOM 660 C CA . LEU A 1 85 ? 2.495 21.118 -1.118 1.00 39.41 85 LEU A CA 1
ATOM 661 C C . LEU A 1 85 ? 3.644 21.638 -0.260 1.00 39.41 85 LEU A C 1
ATOM 663 O O . LEU A 1 85 ? 3.845 21.180 0.867 1.00 39.41 85 LEU A O 1
ATOM 667 N N . PRO A 1 86 ? 4.399 22.635 -0.755 1.00 40.72 86 PRO A N 1
ATOM 668 C CA . PRO A 1 86 ? 4.965 23.615 0.148 1.00 40.72 86 PRO A CA 1
ATOM 669 C C . PRO A 1 86 ? 3.797 24.264 0.908 1.00 40.72 86 PRO A C 1
ATOM 671 O O . PRO A 1 86 ? 3.150 25.192 0.430 1.00 40.72 86 PRO A O 1
ATOM 674 N N . GLY A 1 87 ? 3.502 23.738 2.096 1.00 39.31 87 GLY A N 1
ATOM 675 C CA . GLY A 1 87 ? 2.574 24.347 3.040 1.00 39.31 87 GLY A CA 1
ATOM 676 C C . GLY A 1 87 ? 1.224 23.653 3.182 1.00 39.31 87 GLY A C 1
ATOM 677 O O . GLY A 1 87 ? 0.193 24.274 2.949 1.00 39.31 87 GLY A O 1
ATOM 678 N N . ALA A 1 88 ? 1.202 22.460 3.780 1.00 43.22 88 ALA A N 1
ATOM 679 C CA . ALA A 1 88 ? 0.230 22.242 4.853 1.00 43.22 88 ALA A CA 1
ATOM 680 C C . ALA A 1 88 ? 0.667 23.139 6.023 1.00 43.22 88 ALA A C 1
ATOM 682 O O . ALA A 1 88 ? 1.378 22.727 6.940 1.00 43.22 88 ALA A O 1
ATOM 683 N N . LYS A 1 89 ? 0.378 24.439 5.896 1.00 46.00 89 LYS A N 1
ATOM 684 C CA . LYS A 1 89 ? 0.606 25.408 6.959 1.00 46.00 89 LYS A CA 1
ATOM 685 C C . LYS A 1 89 ? -0.230 24.911 8.126 1.00 46.00 89 LYS A C 1
ATOM 687 O O . LYS A 1 89 ? -1.451 24.910 8.030 1.00 46.00 89 LYS A O 1
ATOM 692 N N . LYS A 1 90 ? 0.442 24.474 9.195 1.00 46.78 90 LYS A N 1
ATOM 693 C CA . LYS A 1 90 ? -0.126 24.455 10.541 1.00 46.78 90 LYS A CA 1
ATOM 694 C C . LYS A 1 90 ? -0.981 25.709 10.674 1.00 46.78 90 LYS A C 1
ATOM 696 O O . LYS A 1 90 ? -0.444 26.816 10.595 1.00 46.78 90 LYS A O 1
ATOM 701 N N . GLU A 1 91 ? -2.283 25.526 10.826 1.00 48.16 91 GLU A N 1
ATOM 702 C CA . GLU A 1 91 ? -3.155 26.563 11.342 1.00 48.16 91 GLU A CA 1
ATOM 703 C C . GLU A 1 91 ? -2.595 26.973 12.704 1.00 48.16 91 GLU A C 1
ATOM 705 O O . GLU A 1 91 ? -2.795 26.315 13.720 1.00 48.16 91 GLU A O 1
ATOM 710 N N . VAL A 1 92 ? -1.820 28.054 12.722 1.00 49.97 92 VAL A N 1
ATOM 711 C CA . VAL A 1 92 ? -1.671 28.857 13.925 1.00 49.97 92 VAL A CA 1
ATOM 712 C C . VAL A 1 92 ? -2.919 29.723 13.942 1.00 49.97 92 VAL A C 1
ATOM 714 O O . VAL A 1 92 ? -2.938 30.814 13.374 1.00 49.97 92 VAL A O 1
ATOM 717 N N . LEU A 1 93 ? -3.979 29.200 14.558 1.00 55.47 93 LEU A N 1
ATOM 718 C CA . LEU A 1 93 ? -5.045 30.014 15.126 1.00 55.47 93 LEU A CA 1
ATOM 719 C C . LEU A 1 93 ? -4.365 31.014 16.073 1.00 55.47 93 LEU A C 1
ATOM 721 O O . LEU A 1 93 ? -4.054 30.693 17.219 1.00 55.47 93 LEU A O 1
ATOM 725 N N . ARG A 1 94 ? -4.046 32.216 15.578 1.00 46.34 94 ARG A N 1
ATOM 726 C CA . ARG A 1 94 ? -3.740 33.345 16.457 1.00 46.34 94 ARG A CA 1
ATOM 727 C C . ARG A 1 94 ? -5.034 33.651 17.195 1.00 46.34 94 ARG A C 1
ATOM 729 O O . ARG A 1 94 ? -6.042 33.963 16.565 1.00 46.34 94 ARG A O 1
ATOM 736 N N . GLY A 1 95 ? -4.979 33.459 18.508 1.00 45.12 95 GLY A N 1
ATOM 737 C CA . GLY A 1 95 ? -6.100 33.591 19.420 1.00 45.12 95 GLY A CA 1
ATOM 738 C C . GLY A 1 95 ? -6.859 34.900 19.241 1.00 45.12 95 GLY A C 1
ATOM 739 O O . GLY A 1 95 ? -6.284 35.964 19.018 1.00 45.12 95 GLY A O 1
ATOM 740 N N . ILE A 1 96 ? -8.174 34.776 19.356 1.00 54.09 96 ILE A N 1
ATOM 741 C CA . ILE A 1 96 ? -9.085 35.872 19.642 1.00 54.09 96 ILE A CA 1
ATOM 742 C C . ILE A 1 96 ? -8.777 36.337 21.068 1.00 54.09 96 ILE A C 1
ATOM 744 O O . ILE A 1 96 ? -8.865 35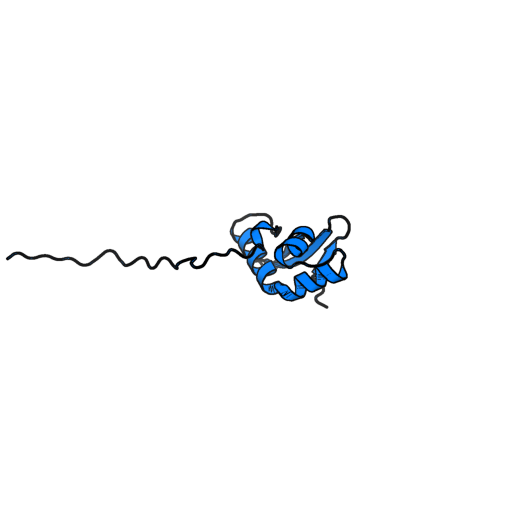.534 21.997 1.00 54.09 96 ILE A O 1
ATOM 748 N N . GLY A 1 97 ? -8.433 37.613 21.229 1.00 53.72 97 GLY A N 1
ATOM 749 C CA . GLY A 1 97 ? -8.370 38.267 22.532 1.00 53.72 97 GLY A CA 1
ATOM 750 C C . GLY A 1 97 ? -7.174 39.195 22.682 1.00 53.72 97 GLY A C 1
ATOM 751 O O . GLY A 1 97 ? -6.174 38.802 23.266 1.00 53.72 97 GLY A O 1
ATOM 752 N N . GLU A 1 98 ? -7.310 40.439 22.229 1.00 44.59 98 GLU A N 1
ATOM 753 C CA . GLU A 1 98 ? -6.774 41.546 23.018 1.00 44.59 98 GLU A CA 1
ATOM 754 C C . GLU A 1 98 ? -7.766 42.710 22.942 1.00 44.59 98 GLU A C 1
ATOM 756 O O . GLU A 1 98 ? -8.060 43.269 21.886 1.00 44.59 98 GLU A O 1
ATOM 761 N N . ASP A 1 99 ? -8.382 42.906 24.099 1.00 54.59 99 ASP A N 1
ATOM 762 C CA . ASP A 1 99 ? -9.223 44.004 24.540 1.00 54.59 99 ASP A CA 1
ATOM 763 C C . ASP A 1 99 ? -8.411 45.304 24.399 1.00 54.59 99 ASP A C 1
ATOM 765 O O . ASP A 1 99 ? -7.360 45.419 25.025 1.00 54.59 99 ASP A O 1
ATOM 769 N N . ASP A 1 100 ? -8.858 46.274 23.596 1.00 45.66 100 ASP A N 1
ATOM 770 C CA . ASP A 1 100 ? -8.368 47.653 23.722 1.00 45.66 100 ASP A CA 1
ATOM 771 C C . ASP A 1 100 ? -9.555 48.564 24.020 1.00 45.66 100 ASP A C 1
ATOM 773 O O . ASP A 1 100 ? -10.269 49.085 23.158 1.00 45.66 100 ASP A O 1
ATOM 777 N N . ALA A 1 101 ? -9.808 48.642 25.320 1.00 51.66 101 ALA A N 1
ATOM 778 C CA . ALA A 1 101 ? -10.524 49.713 25.964 1.00 51.66 101 ALA A CA 1
ATOM 779 C C . ALA A 1 101 ? -9.639 50.974 26.023 1.00 51.66 101 ALA A C 1
ATOM 781 O O . ALA A 1 101 ? -8.508 50.914 26.496 1.00 51.66 101 ALA A O 1
ATOM 782 N N . GLY A 1 102 ? -10.214 52.132 25.683 1.00 41.25 102 GLY A N 1
ATOM 783 C CA . GLY A 1 102 ? -9.706 53.458 26.074 1.00 41.25 102 GLY A CA 1
ATOM 784 C C . GLY A 1 102 ? -9.430 54.376 24.879 1.00 41.25 102 GLY A C 1
ATOM 785 O O . GLY A 1 102 ? -8.460 54.207 24.163 1.00 41.25 102 GLY A O 1
ATOM 786 N N . ALA A 1 103 ? -10.306 55.317 24.528 1.00 42.56 103 ALA A N 1
ATOM 787 C CA . ALA A 1 103 ? -10.470 56.609 25.203 1.00 42.56 103 ALA A CA 1
ATOM 788 C C . ALA A 1 103 ? -9.152 57.394 25.359 1.00 42.56 103 ALA A C 1
ATOM 790 O O . ALA A 1 103 ? -8.519 57.309 26.407 1.00 42.56 103 ALA A O 1
ATOM 791 N N . ILE A 1 104 ? -8.824 58.214 24.351 1.00 47.91 104 ILE A N 1
ATOM 792 C CA . ILE A 1 104 ? -8.435 59.630 24.501 1.00 47.91 104 ILE A CA 1
ATOM 793 C C . ILE A 1 104 ? -8.924 60.435 23.295 1.00 47.91 104 ILE A C 1
ATOM 795 O O . ILE A 1 104 ? -8.847 59.908 22.163 1.00 47.91 104 ILE A O 1
#

Organism: NCBI:txid288768

Secondary structure (DSSP, 8-state):
--TTEEEETTTTEEEEEEE-TTSPEEEEEEEHHHHHHHH-PPSSHHHHHHHHHHTHHHHHHHHHHHHHTTS--EE-HHHHS----TT--------S--------

pLDDT: mean 77.55, std 18.26, range [39.31, 94.19]